Protein AF-A0A349H0Q2-F1 (afdb_monomer)

Secondary structure (DSSP, 8-state):
-----------------PPP--HHHHHHHHHHHHTT--BTTTB----HHHHHHTTT---GGGT---PPPPP---HHHHHHHHHHHHHHHHHHHHHHHHHHHHTTPPPPPP------

Solvent-accessible surface area (backbone atoms only — not comparable to full-atom values): 7671 Å² total; per-residue (Å²): 135,83,82,82,78,80,82,74,81,81,79,74,83,77,69,68,91,72,82,82,81,50,71,68,56,50,52,53,52,50,53,36,60,76,70,64,49,69,38,90,58,76,37,70,88,78,56,71,70,61,37,56,76,48,75,66,59,82,55,59,75,81,74,38,64,68,76,72,78,73,77,85,76,57,63,66,60,55,48,51,53,52,54,51,50,51,53,51,50,51,53,50,50,53,56,50,36,52,54,27,55,76,71,75,44,84,68,74,83,76,90,65,86,81,79,128

Foldseek 3Di:
DDDDDDDDPDDPPPDDPDDDQDPVNVVVVCVCVVVVDDDAQPHDDDDVVLCVVVVVPPDCVSPHPNDDDDPPDPPVVVVVVVVVVLVVQQVVQVVVQVVCVVVVHDGDDRPDDPDD

pLDDT: mean 80.13, std 14.91, range [39.19, 93.5]

Structure (mmCIF, N/CA/C/O backbone):
data_AF-A0A349H0Q2-F1
#
_entry.id   AF-A0A349H0Q2-F1
#
loop_
_atom_site.group_PDB
_atom_site.id
_atom_site.type_symbol
_atom_site.label_atom_id
_atom_site.label_alt_id
_atom_site.label_comp_id
_atom_site.label_asym_id
_atom_site.label_entity_id
_atom_site.label_seq_id
_atom_site.pdbx_PDB_ins_code
_atom_site.Cartn_x
_atom_site.Cartn_y
_atom_site.Cartn_z
_atom_site.occupancy
_atom_site.B_iso_or_equiv
_atom_site.auth_seq_id
_atom_site.auth_comp_id
_atom_site.auth_asym_id
_atom_site.auth_atom_id
_atom_site.pdbx_PDB_model_num
ATOM 1 N N . MET A 1 1 ? 15.032 -35.660 47.641 1.00 39.19 1 MET A N 1
ATOM 2 C CA . MET A 1 1 ? 15.128 -34.229 47.290 1.00 39.19 1 MET A CA 1
ATOM 3 C C . MET A 1 1 ? 15.471 -34.139 45.809 1.00 39.19 1 MET A C 1
ATOM 5 O O . MET A 1 1 ? 16.611 -34.440 45.480 1.00 39.19 1 MET A O 1
ATOM 9 N N . PRO A 1 2 ? 14.513 -33.873 44.903 1.00 47.72 2 PRO A N 1
ATOM 10 C CA . PRO A 1 2 ? 14.817 -33.754 43.484 1.00 47.72 2 PRO A CA 1
ATOM 11 C C . PRO A 1 2 ? 15.448 -32.389 43.195 1.00 47.72 2 PRO A C 1
ATOM 13 O O . PRO A 1 2 ? 15.064 -31.370 43.766 1.00 47.72 2 PRO A O 1
ATOM 16 N N . HIS A 1 3 ? 16.467 -32.418 42.345 1.00 49.16 3 HIS A N 1
ATOM 17 C CA . HIS A 1 3 ? 17.303 -31.289 41.969 1.00 49.16 3 HIS A CA 1
ATOM 18 C C . HIS A 1 3 ? 16.493 -30.216 41.225 1.00 49.16 3 HIS A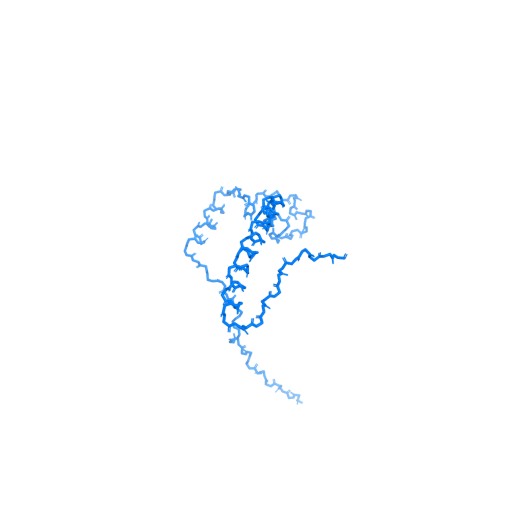 C 1
ATOM 20 O O . HIS A 1 3 ? 15.860 -30.507 40.213 1.00 49.16 3 HIS A O 1
ATOM 26 N N . LEU A 1 4 ? 16.528 -28.977 41.726 1.00 49.53 4 LEU A N 1
ATOM 27 C CA . LEU A 1 4 ? 16.014 -27.803 41.020 1.00 49.53 4 LEU A CA 1
ATOM 28 C C . LEU A 1 4 ? 16.917 -27.522 39.811 1.00 49.53 4 LEU A C 1
ATOM 30 O O . LEU A 1 4 ? 18.084 -27.156 39.963 1.00 49.53 4 LEU A O 1
ATOM 34 N N . GLN A 1 5 ? 16.367 -27.706 38.614 1.00 53.81 5 GLN A N 1
ATOM 35 C CA . GLN A 1 5 ? 16.956 -27.247 37.363 1.00 53.81 5 GLN A CA 1
ATOM 36 C C . GLN A 1 5 ? 16.982 -25.708 37.385 1.00 53.81 5 GLN A C 1
ATOM 38 O O . GLN A 1 5 ? 15.954 -25.076 37.601 1.00 53.81 5 GLN A O 1
ATOM 43 N N . GLN A 1 6 ? 18.159 -25.107 37.205 1.00 50.41 6 GLN A N 1
ATOM 44 C CA . GLN A 1 6 ? 18.315 -23.654 37.106 1.00 50.41 6 GLN A CA 1
ATOM 45 C C . GLN A 1 6 ? 17.669 -23.137 35.812 1.00 50.41 6 GLN A C 1
ATOM 47 O O . GLN A 1 6 ? 18.064 -23.543 34.715 1.00 50.41 6 GLN A O 1
ATOM 52 N N . ASP A 1 7 ? 16.713 -22.219 35.943 1.00 57.22 7 ASP A N 1
ATOM 53 C CA . ASP A 1 7 ? 16.103 -21.505 34.824 1.00 57.22 7 ASP A CA 1
ATOM 54 C C . ASP A 1 7 ? 17.147 -20.606 34.141 1.00 57.22 7 ASP A C 1
ATOM 56 O O . ASP A 1 7 ? 17.647 -19.636 34.715 1.00 57.22 7 ASP A O 1
ATOM 60 N N . LYS A 1 8 ? 17.504 -20.931 32.892 1.00 51.84 8 LYS A N 1
ATOM 61 C CA . LYS A 1 8 ? 18.301 -20.043 32.034 1.00 51.84 8 LYS A CA 1
ATOM 62 C C . LYS A 1 8 ? 17.513 -18.749 31.771 1.00 51.84 8 LYS A C 1
ATOM 64 O O . LYS A 1 8 ? 16.346 -18.839 31.388 1.00 51.84 8 LYS A O 1
ATOM 69 N N . PRO A 1 9 ? 18.126 -17.556 31.888 1.00 55.25 9 PRO A N 1
ATOM 70 C CA . PRO A 1 9 ? 17.447 -16.308 31.569 1.00 55.25 9 PRO A CA 1
ATOM 71 C C . PRO A 1 9 ? 17.095 -16.277 30.078 1.00 55.25 9 PRO A C 1
ATOM 73 O O . PRO A 1 9 ? 17.958 -16.418 29.212 1.00 55.25 9 PRO A O 1
ATOM 76 N N . TYR A 1 10 ? 15.803 -16.124 29.793 1.00 54.91 10 TYR A N 1
ATOM 77 C CA . TYR A 1 10 ? 15.267 -15.965 28.446 1.00 54.91 10 TYR A CA 1
ATOM 78 C C . TYR A 1 10 ? 15.823 -14.674 27.832 1.00 54.91 10 TYR A C 1
ATOM 80 O O . TYR A 1 10 ? 15.450 -13.568 28.232 1.00 54.91 10 TYR A O 1
ATOM 88 N N . ASP A 1 11 ? 16.740 -14.824 26.880 1.00 50.69 11 ASP A N 1
ATOM 89 C CA . ASP A 1 11 ? 17.321 -13.729 26.113 1.00 50.69 11 ASP A CA 1
ATOM 90 C C . ASP A 1 11 ? 16.239 -13.073 25.231 1.00 50.69 11 ASP A C 1
ATOM 92 O O . ASP A 1 11 ? 15.840 -13.594 24.187 1.00 50.69 11 ASP A O 1
ATOM 96 N N . ARG A 1 12 ? 15.723 -11.923 25.684 1.00 53.66 12 ARG A N 1
ATOM 97 C CA . ARG A 1 12 ? 14.697 -11.121 24.991 1.00 53.66 12 ARG A CA 1
ATOM 98 C C . ARG A 1 12 ? 15.261 -10.282 23.833 1.00 53.66 12 ARG A C 1
ATOM 100 O O . ARG A 1 12 ? 14.519 -9.483 23.269 1.00 53.66 12 ARG A O 1
ATOM 107 N N . THR A 1 13 ? 16.540 -10.414 23.469 1.00 44.19 13 THR A N 1
ATOM 108 C CA . THR A 1 13 ? 17.209 -9.467 22.550 1.00 44.19 13 THR A CA 1
ATOM 109 C C . THR A 1 13 ? 16.938 -9.680 21.060 1.00 44.19 13 THR A C 1
ATOM 111 O O . THR A 1 13 ? 17.417 -8.904 20.235 1.00 44.19 13 THR A O 1
ATOM 114 N N . LYS A 1 14 ? 16.097 -10.643 20.669 1.00 49.78 14 LYS A N 1
ATOM 115 C CA . LYS A 1 14 ? 15.516 -10.657 19.317 1.00 49.78 14 LYS A CA 1
ATOM 116 C C . LYS A 1 14 ? 14.195 -9.905 19.309 1.00 49.78 14 LYS A C 1
ATOM 118 O O . LYS A 1 14 ? 13.120 -10.490 19.197 1.00 49.78 14 LYS A O 1
ATOM 123 N N . THR A 1 15 ? 14.292 -8.587 19.422 1.00 55.25 15 THR A N 1
ATOM 124 C CA . THR A 1 15 ? 13.188 -7.674 19.143 1.00 55.25 15 THR A CA 1
ATOM 125 C C . THR A 1 15 ? 12.756 -7.916 17.698 1.00 55.25 15 THR A C 1
ATOM 127 O O . THR A 1 15 ? 13.470 -7.581 16.752 1.00 55.25 15 THR A O 1
ATOM 130 N N . ALA A 1 16 ? 11.603 -8.564 17.516 1.00 59.91 16 ALA A N 1
ATOM 131 C CA . ALA A 1 16 ? 10.906 -8.598 16.236 1.00 59.91 16 ALA A CA 1
ATOM 132 C C . ALA A 1 16 ? 10.847 -7.166 15.685 1.00 59.91 16 ALA A C 1
ATOM 134 O O . ALA A 1 16 ? 10.715 -6.241 16.482 1.00 59.91 16 ALA A O 1
ATOM 135 N N . ARG A 1 17 ? 10.979 -6.965 14.366 1.00 65.25 17 ARG A N 1
ATOM 136 C CA . ARG A 1 17 ? 10.893 -5.635 13.733 1.00 65.25 17 ARG A CA 1
ATOM 137 C C . ARG A 1 17 ? 9.636 -4.9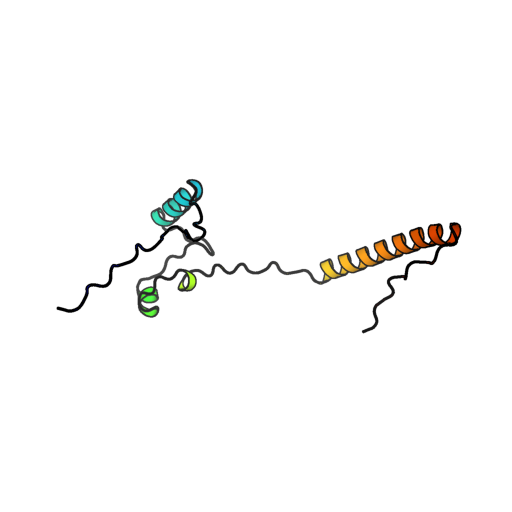07 14.234 1.00 65.25 17 ARG A C 1
ATOM 139 O O . ARG A 1 17 ? 8.537 -5.181 13.763 1.00 65.25 17 ARG A O 1
ATOM 146 N N . GLN A 1 18 ? 9.797 -4.034 15.227 1.00 76.88 18 GLN A N 1
ATOM 147 C CA . GLN A 1 18 ? 8.713 -3.235 15.775 1.00 76.88 18 GLN A CA 1
ATOM 148 C C . GLN A 1 18 ? 8.553 -2.036 14.855 1.00 76.88 18 GLN A C 1
ATOM 150 O O . GLN A 1 18 ? 9.490 -1.263 14.662 1.00 76.88 18 GLN A O 1
ATOM 155 N N . ASN A 1 19 ? 7.373 -1.899 14.260 1.00 80.00 19 ASN A N 1
ATOM 156 C CA . ASN A 1 19 ? 7.044 -0.699 13.510 1.00 80.00 19 ASN A CA 1
ATOM 157 C C . ASN A 1 19 ? 6.923 0.461 14.501 1.00 80.00 19 ASN A C 1
ATOM 159 O O . ASN A 1 19 ? 6.161 0.377 15.466 1.00 80.00 19 ASN A O 1
ATOM 163 N N . GLN A 1 20 ? 7.685 1.528 14.276 1.00 84.50 20 GLN A N 1
ATOM 164 C CA . GLN A 1 20 ? 7.612 2.720 15.108 1.00 84.50 20 GLN A CA 1
ATOM 165 C C . GLN A 1 20 ? 6.332 3.494 14.779 1.00 84.50 20 GLN A C 1
ATOM 167 O O . GLN A 1 20 ? 6.056 3.807 13.620 1.00 84.50 20 GLN A O 1
ATOM 172 N N . LEU A 1 21 ? 5.540 3.796 15.806 1.00 86.25 21 LEU A N 1
ATOM 173 C CA . LEU A 1 21 ? 4.361 4.641 15.669 1.00 86.25 21 LEU A CA 1
ATOM 174 C C . LEU A 1 21 ? 4.809 6.106 15.717 1.00 86.25 21 LEU A C 1
ATOM 176 O O . LEU A 1 21 ? 5.333 6.558 16.733 1.00 86.25 21 LEU A O 1
ATOM 180 N N . THR A 1 22 ? 4.645 6.829 14.612 1.00 90.75 22 THR A N 1
ATOM 181 C CA . THR A 1 22 ? 4.890 8.274 14.563 1.00 90.75 22 THR A CA 1
ATOM 182 C C . THR A 1 22 ? 3.747 9.028 15.246 1.00 90.75 22 THR A C 1
ATOM 184 O O . THR A 1 22 ? 2.638 8.505 15.392 1.00 90.75 22 THR A O 1
ATOM 187 N N . GLU A 1 23 ? 3.993 10.276 15.646 1.00 93.19 23 GLU A N 1
ATOM 188 C CA . GLU A 1 23 ? 2.963 11.144 16.239 1.00 93.19 23 GLU A CA 1
ATOM 189 C C . GLU A 1 23 ? 1.759 11.327 15.302 1.00 93.19 23 GLU A C 1
ATOM 191 O O . GLU A 1 23 ? 0.613 11.286 15.746 1.00 93.19 23 GLU A O 1
ATOM 196 N N . GLU A 1 24 ? 2.003 11.419 13.991 1.00 91.62 24 GLU A N 1
ATOM 197 C CA . GLU A 1 24 ? 0.957 11.494 12.965 1.00 91.62 24 GLU A CA 1
ATOM 198 C C . GLU A 1 24 ? 0.049 10.255 12.960 1.00 91.62 24 GLU A C 1
ATOM 200 O O . GLU A 1 24 ? -1.177 10.372 12.874 1.00 91.62 24 GLU A O 1
ATOM 205 N N . HIS A 1 25 ? 0.626 9.055 13.094 1.00 91.12 25 HIS A N 1
ATOM 206 C CA . HIS A 1 25 ? -0.151 7.818 13.184 1.00 91.12 25 HIS A CA 1
ATOM 207 C C . HIS A 1 25 ? -1.020 7.800 14.443 1.00 91.12 25 HIS A C 1
ATOM 209 O O . HIS A 1 25 ? -2.188 7.414 14.374 1.00 91.12 25 HIS A O 1
ATOM 215 N N . ILE A 1 26 ? -0.474 8.245 15.577 1.00 91.62 26 ILE A N 1
ATOM 216 C CA . ILE A 1 26 ? -1.206 8.329 16.847 1.00 91.62 26 ILE A CA 1
ATOM 217 C C . ILE A 1 26 ? -2.374 9.305 16.714 1.00 91.62 26 ILE A C 1
ATOM 219 O O . ILE A 1 26 ? -3.508 8.941 17.023 1.00 91.62 26 ILE A O 1
ATOM 223 N N . ALA A 1 27 ? -2.121 10.510 16.200 1.00 93.19 27 ALA A N 1
ATOM 224 C CA . ALA A 1 27 ? -3.150 11.521 15.993 1.00 93.19 27 ALA A CA 1
ATOM 225 C C . ALA A 1 27 ? -4.287 10.992 15.107 1.00 93.19 27 ALA A C 1
ATOM 227 O O . ALA A 1 27 ? -5.458 11.125 15.461 1.00 93.19 27 ALA A O 1
ATOM 228 N N . LYS A 1 28 ? -3.953 10.308 14.004 1.00 91.75 28 LYS A N 1
ATOM 229 C CA . LYS A 1 28 ? -4.937 9.698 13.099 1.00 91.75 28 LYS A CA 1
ATOM 230 C C . LYS A 1 28 ? -5.792 8.629 13.785 1.00 91.75 28 LYS A C 1
ATOM 232 O O . LYS A 1 28 ? -7.007 8.600 13.581 1.00 91.75 28 LYS A O 1
ATOM 237 N N . ILE A 1 29 ? -5.177 7.761 14.593 1.00 90.81 29 ILE A N 1
ATOM 238 C CA . ILE A 1 29 ? -5.886 6.719 15.352 1.00 90.81 29 ILE A CA 1
ATOM 239 C C . ILE A 1 29 ? -6.852 7.360 16.353 1.00 90.81 29 ILE A C 1
ATOM 241 O O . ILE A 1 29 ? -8.027 6.990 16.395 1.00 90.81 29 ILE A O 1
ATOM 245 N N . VAL A 1 30 ? -6.371 8.333 17.132 1.00 92.81 30 VAL A N 1
ATOM 246 C CA . VAL A 1 30 ? -7.159 9.011 18.171 1.00 92.81 30 VAL A CA 1
ATOM 247 C C . VAL A 1 30 ? -8.342 9.753 17.560 1.00 92.81 30 VAL A C 1
ATOM 249 O O . VAL A 1 30 ? -9.469 9.556 18.004 1.00 92.81 30 VAL A O 1
ATOM 252 N N . ASP A 1 31 ? -8.113 10.540 16.509 1.00 93.50 31 ASP A N 1
ATOM 253 C CA . ASP A 1 31 ? -9.163 11.271 15.796 1.00 93.50 31 ASP A CA 1
ATOM 254 C C . ASP A 1 31 ? -10.221 10.315 15.218 1.00 93.50 31 ASP A C 1
A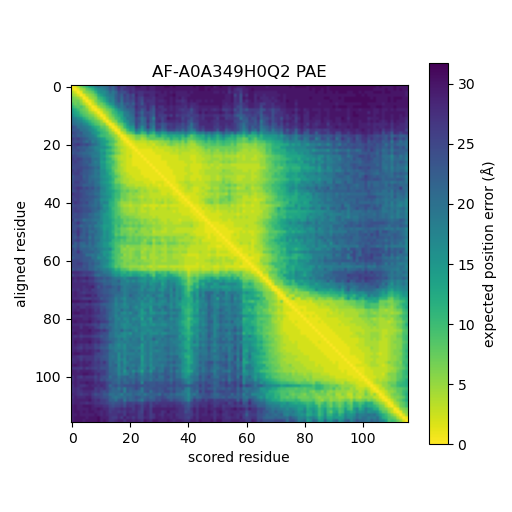TOM 256 O O . ASP A 1 31 ? -11.427 10.497 15.414 1.00 93.50 31 ASP A O 1
ATOM 260 N N . THR A 1 32 ? -9.788 9.227 14.577 1.00 91.50 32 THR A N 1
ATOM 261 C CA . THR A 1 32 ? -10.720 8.257 13.986 1.00 91.50 32 THR A CA 1
ATOM 262 C C . THR A 1 32 ? -11.578 7.569 15.047 1.00 91.50 32 THR A C 1
ATOM 264 O O . THR A 1 32 ? -12.784 7.397 14.845 1.00 91.50 32 THR A O 1
ATOM 267 N N . TYR A 1 33 ? -10.988 7.227 16.195 1.00 89.88 33 TYR A N 1
ATOM 268 C CA . TYR A 1 33 ? -11.705 6.629 17.317 1.00 89.88 33 TYR A CA 1
ATOM 269 C C . TYR A 1 33 ? -12.665 7.619 17.992 1.00 89.88 33 TYR A C 1
ATOM 271 O O . TYR A 1 33 ? -13.848 7.311 18.157 1.00 89.88 33 TYR A O 1
ATOM 279 N N . GLN A 1 34 ? -12.188 8.819 18.336 1.00 92.06 34 GLN A N 1
ATOM 280 C CA . GLN A 1 34 ? -12.951 9.840 19.060 1.00 92.06 34 GLN A CA 1
ATOM 281 C C . GLN A 1 34 ? -14.222 10.242 18.308 1.00 92.06 34 GLN A C 1
ATOM 283 O O . GLN A 1 34 ? -15.300 10.316 18.896 1.00 92.06 34 GLN A O 1
ATOM 288 N N . PHE A 1 35 ? -14.109 10.460 16.999 1.00 92.31 35 PHE A N 1
ATOM 289 C CA . PHE A 1 35 ? -15.229 10.885 16.161 1.00 92.31 35 PHE A CA 1
ATOM 290 C C . PHE A 1 35 ? -15.978 9.716 15.509 1.00 92.31 35 PHE A C 1
ATOM 292 O O . PHE A 1 35 ? -16.929 9.940 14.761 1.00 92.31 35 PHE A O 1
ATOM 299 N N . ARG A 1 36 ? -15.569 8.466 15.779 1.00 88.38 36 ARG A N 1
ATOM 300 C CA . ARG A 1 36 ? -16.115 7.241 15.165 1.00 88.38 36 ARG A CA 1
ATOM 301 C C . ARG A 1 36 ? -16.220 7.352 13.639 1.00 88.38 36 ARG A C 1
ATOM 303 O O . ARG A 1 36 ? -17.230 6.955 13.046 1.00 88.38 36 ARG A O 1
ATOM 310 N N . LYS A 1 37 ? -15.189 7.924 13.009 1.00 88.12 37 LYS A N 1
ATOM 311 C CA . LYS A 1 37 ? -15.150 8.139 11.558 1.00 88.12 37 LYS A CA 1
ATOM 312 C C . LYS A 1 37 ? -15.125 6.786 10.856 1.00 88.12 37 LYS A C 1
ATOM 314 O O . LYS A 1 37 ? -14.344 5.906 11.220 1.00 88.12 37 LYS A O 1
ATOM 319 N N . GLN A 1 38 ? -15.986 6.622 9.857 1.00 87.88 38 GLN A N 1
ATOM 320 C CA . GLN A 1 38 ? -15.914 5.488 8.942 1.00 87.88 38 GLN A CA 1
ATOM 321 C C . GLN A 1 38 ? -14.993 5.879 7.794 1.00 87.88 38 GLN A C 1
ATOM 323 O O . GLN A 1 38 ? -15.192 6.915 7.165 1.00 87.88 38 GLN A O 1
ATOM 328 N N . VAL A 1 39 ? -13.963 5.076 7.566 1.00 86.31 39 VAL A N 1
ATOM 329 C CA . VAL A 1 39 ? -12.953 5.308 6.536 1.00 86.31 39 VAL A CA 1
ATOM 330 C C . VAL A 1 39 ? -12.759 3.990 5.811 1.00 86.31 39 VAL A C 1
ATOM 332 O O . VAL A 1 39 ? -12.435 2.979 6.438 1.00 86.31 39 VAL A O 1
ATOM 335 N N . GLU A 1 40 ? -12.961 3.999 4.497 1.00 83.38 40 GLU A N 1
ATOM 336 C CA . GLU A 1 40 ? -12.782 2.817 3.660 1.00 83.38 40 GLU A CA 1
ATOM 337 C C . GLU A 1 40 ? -11.412 2.164 3.923 1.00 83.38 40 GLU A C 1
ATOM 339 O O . GLU A 1 40 ? -10.392 2.848 4.022 1.00 83.38 40 GLU A O 1
ATOM 344 N N . ARG A 1 41 ? -11.404 0.834 4.098 1.00 83.94 41 ARG A N 1
ATOM 345 C CA . ARG A 1 41 ? -10.211 0.005 4.383 1.00 83.94 41 ARG A CA 1
ATOM 346 C C . ARG A 1 41 ? -9.443 0.345 5.673 1.00 83.94 41 ARG A C 1
ATOM 348 O O . ARG A 1 41 ? -8.397 -0.249 5.920 1.00 83.94 41 ARG A O 1
ATOM 355 N N . TYR A 1 42 ? -9.950 1.247 6.519 1.00 86.88 42 TYR A N 1
ATOM 356 C CA . TYR A 1 42 ? -9.280 1.657 7.760 1.00 86.88 42 TYR A CA 1
ATOM 357 C C . TYR A 1 42 ? -10.171 1.569 9.007 1.00 86.88 42 TYR A C 1
ATOM 359 O O . TYR A 1 42 ? -9.725 1.079 10.039 1.00 86.88 42 TYR A O 1
ATOM 367 N N . SER A 1 43 ? -11.427 2.016 8.934 1.00 88.75 43 SER A N 1
ATOM 368 C CA . SER A 1 43 ? -12.345 2.054 10.077 1.00 88.75 43 SER A CA 1
ATOM 369 C C . SER A 1 43 ? -13.785 1.811 9.641 1.00 88.75 43 SER A C 1
ATOM 371 O O . SER A 1 43 ? -14.284 2.452 8.716 1.00 88.75 43 SER A O 1
ATOM 373 N N . ARG A 1 44 ? -14.483 0.926 10.352 1.00 88.88 44 ARG A N 1
ATOM 374 C CA . ARG A 1 44 ? -15.904 0.636 10.144 1.00 88.88 44 ARG A CA 1
ATOM 375 C C . ARG A 1 44 ? -16.618 0.608 11.487 1.00 88.88 44 ARG A C 1
ATOM 377 O O . ARG A 1 44 ? -16.106 0.068 12.464 1.00 88.88 44 ARG A O 1
ATOM 384 N N . ARG A 1 45 ? -17.824 1.174 11.527 1.00 89.12 45 ARG A N 1
ATOM 385 C CA . ARG A 1 45 ? -18.721 1.021 12.676 1.00 89.12 45 ARG A CA 1
ATOM 386 C C . ARG A 1 45 ? -19.515 -0.265 12.499 1.00 89.12 45 ARG A C 1
ATOM 388 O O . ARG A 1 45 ? -20.148 -0.448 11.465 1.00 89.12 45 ARG A O 1
ATOM 395 N N . VAL A 1 46 ? -19.471 -1.119 13.511 1.00 88.75 46 VAL A N 1
ATOM 396 C CA . VAL A 1 46 ? -20.149 -2.418 13.533 1.00 88.75 46 VAL A CA 1
ATOM 397 C C . VAL A 1 46 ? -21.119 -2.463 14.707 1.00 88.75 46 VAL A C 1
ATOM 399 O O . VAL A 1 46 ? -20.874 -1.846 15.748 1.00 88.75 46 VAL A O 1
ATOM 402 N N . GLU A 1 47 ? -22.247 -3.141 14.524 1.00 91.62 47 GLU A N 1
ATOM 403 C CA . GLU A 1 47 ? -23.229 -3.338 15.590 1.00 91.62 47 GLU A CA 1
ATOM 404 C C . GLU A 1 47 ? -22.846 -4.522 16.480 1.00 91.62 47 GLU A C 1
ATOM 406 O O . GLU A 1 47 ? -22.164 -5.451 16.049 1.00 91.62 47 GLU A O 1
ATOM 411 N N . ILE A 1 48 ? -23.348 -4.536 17.717 1.00 91.06 48 ILE A N 1
ATOM 412 C CA . ILE A 1 48 ? -23.073 -5.626 18.663 1.00 91.06 48 ILE A CA 1
ATOM 413 C C . ILE A 1 48 ? -23.547 -6.994 18.144 1.00 91.06 48 ILE A C 1
ATOM 415 O O . ILE A 1 48 ? -22.870 -7.992 18.356 1.00 91.06 48 ILE A O 1
ATOM 419 N N . LYS A 1 49 ? -24.637 -7.028 17.367 1.00 93.12 49 LYS A N 1
ATOM 420 C CA . LYS A 1 49 ? -25.160 -8.250 16.734 1.00 93.12 49 LYS A CA 1
ATOM 421 C C . LYS A 1 49 ? -24.173 -8.874 15.738 1.00 93.12 49 LYS A C 1
ATOM 423 O O . LYS A 1 49 ? -24.056 -10.093 15.645 1.00 93.12 49 LYS A O 1
ATOM 428 N N . GLU A 1 50 ? -23.446 -8.041 14.991 1.00 89.25 50 GLU A N 1
ATOM 429 C CA . GLU A 1 50 ? -22.409 -8.502 14.056 1.00 89.25 50 GLU A CA 1
ATOM 430 C C . GLU A 1 50 ? -21.200 -9.052 14.824 1.00 89.25 50 GLU A C 1
ATOM 432 O O . GLU A 1 50 ? -20.596 -10.041 14.412 1.00 89.25 50 GLU A O 1
ATOM 437 N N . ILE A 1 51 ? -20.870 -8.453 15.971 1.00 89.75 51 ILE A N 1
ATOM 438 C CA . ILE A 1 51 ? -19.811 -8.935 16.866 1.00 89.75 51 ILE A CA 1
ATOM 439 C C . ILE A 1 51 ? -20.189 -10.294 17.474 1.00 89.75 51 ILE A C 1
ATOM 441 O O . ILE A 1 51 ? -19.361 -11.200 17.477 1.00 89.75 51 ILE A O 1
ATOM 445 N N . GLU A 1 52 ? -21.436 -10.459 17.918 1.00 92.50 52 GLU A N 1
ATOM 446 C CA . GLU A 1 52 ? -21.981 -11.729 18.421 1.00 92.50 52 GLU A CA 1
ATOM 447 C C . GLU A 1 52 ? -21.921 -12.837 17.368 1.00 92.50 52 GLU A C 1
ATOM 449 O O . GLU A 1 52 ? -21.476 -13.940 17.662 1.00 92.50 52 GLU A O 1
ATOM 454 N N . THR A 1 53 ? -22.280 -12.525 16.119 1.00 91.75 53 THR A N 1
ATOM 455 C CA . THR A 1 53 ? -22.203 -13.481 14.997 1.00 91.75 53 THR A CA 1
ATOM 456 C C . THR A 1 53 ? -20.762 -13.922 14.703 1.00 91.75 53 THR A C 1
ATOM 458 O O . THR A 1 53 ? -20.537 -15.001 14.165 1.00 91.75 53 THR A O 1
ATOM 461 N N . ASN A 1 54 ? -19.777 -13.092 15.057 1.00 89.69 54 ASN A N 1
ATOM 462 C CA . ASN A 1 54 ? -18.352 -13.393 14.936 1.00 89.69 54 ASN A CA 1
ATOM 463 C C . ASN A 1 54 ? -17.745 -13.940 16.245 1.00 89.69 54 ASN A C 1
ATOM 465 O O . ASN A 1 54 ? -16.530 -13.861 16.414 1.00 89.69 54 ASN A O 1
ATOM 469 N N . ASP A 1 55 ? -18.550 -14.448 17.186 1.00 92.06 55 ASP A N 1
ATOM 470 C CA . ASP A 1 55 ? -18.102 -14.993 18.480 1.00 92.06 55 ASP A CA 1
ATOM 471 C C . ASP A 1 55 ? -17.270 -14.000 19.312 1.00 92.06 55 ASP A C 1
ATOM 473 O O . ASP A 1 55 ? -16.287 -14.362 19.962 1.00 92.06 55 ASP A O 1
ATOM 477 N N . TYR A 1 56 ? -17.618 -12.711 19.252 1.00 90.62 56 TYR A N 1
ATOM 478 C CA . TYR A 1 56 ? -16.853 -11.618 19.865 1.00 90.62 56 TYR A CA 1
ATOM 479 C C . TYR A 1 56 ? -15.388 -11.529 19.397 1.00 90.62 56 TYR A C 1
ATOM 481 O O . TYR A 1 56 ? -14.535 -10.941 20.065 1.00 90.62 56 TYR A O 1
ATOM 489 N N . ASN A 1 57 ? -15.077 -12.068 18.216 1.00 90.75 57 ASN A N 1
ATOM 490 C CA . ASN A 1 57 ? -13.749 -12.001 17.624 1.00 90.75 57 ASN A CA 1
ATOM 491 C C . ASN A 1 57 ? -13.493 -10.629 16.987 1.00 90.75 57 ASN A C 1
ATOM 493 O O . ASN A 1 57 ? -13.846 -10.395 15.837 1.00 90.75 57 ASN A O 1
ATOM 497 N N . LEU A 1 58 ? -12.802 -9.747 17.711 1.00 88.69 58 LEU A N 1
ATOM 498 C CA . LEU A 1 58 ? -12.516 -8.365 17.298 1.00 88.69 58 LEU A CA 1
ATOM 499 C C . LEU A 1 58 ? -11.351 -8.215 16.298 1.00 88.69 58 LEU A C 1
ATOM 501 O O . LEU A 1 58 ? -10.785 -7.129 16.160 1.00 88.69 58 LEU A O 1
ATOM 505 N N . ASN A 1 59 ? -10.951 -9.286 15.607 1.00 89.88 59 ASN A N 1
ATOM 506 C CA . ASN A 1 59 ? -9.900 -9.199 14.596 1.00 89.88 59 ASN A CA 1
ATOM 507 C C . ASN A 1 59 ? -10.331 -8.285 13.434 1.00 89.88 59 ASN A C 1
ATOM 509 O O . ASN A 1 59 ? -11.366 -8.507 12.807 1.00 89.88 59 ASN A O 1
ATOM 513 N N . ILE A 1 60 ? -9.501 -7.287 13.115 1.00 86.44 60 ILE A N 1
ATOM 514 C CA . ILE A 1 60 ? -9.777 -6.267 12.093 1.00 86.44 60 ILE A CA 1
ATOM 515 C C . ILE A 1 60 ? -10.099 -6.848 10.714 1.00 86.44 60 ILE A C 1
ATOM 517 O O . ILE A 1 60 ? -10.944 -6.288 10.019 1.00 86.44 60 ILE A O 1
ATOM 521 N N . SER A 1 61 ? -9.507 -7.988 10.339 1.00 85.50 61 SER A N 1
ATOM 522 C CA . SER A 1 61 ? -9.726 -8.609 9.024 1.00 85.50 61 SER A CA 1
ATOM 523 C C . SER A 1 61 ? -11.164 -9.083 8.807 1.00 85.50 61 SER A C 1
ATOM 525 O O . SER A 1 61 ? -11.587 -9.248 7.666 1.00 85.50 61 SER A O 1
ATOM 527 N N . ARG A 1 62 ? -11.928 -9.277 9.890 1.00 84.31 62 ARG A N 1
ATOM 528 C CA . ARG A 1 62 ? -13.342 -9.673 9.837 1.00 84.31 62 ARG A CA 1
ATOM 529 C C . ARG A 1 62 ? -14.276 -8.506 9.543 1.00 84.31 62 ARG A C 1
ATOM 531 O O . ARG A 1 62 ? -15.387 -8.724 9.075 1.00 84.31 62 ARG A O 1
ATOM 538 N N . TYR A 1 63 ? -13.833 -7.279 9.802 1.00 87.50 63 TYR A N 1
ATOM 539 C CA . TYR A 1 63 ? -14.685 -6.090 9.725 1.00 87.50 63 TYR A CA 1
ATOM 540 C C . TYR A 1 63 ? -14.226 -5.095 8.665 1.00 87.50 63 TYR A C 1
ATOM 542 O O . TYR A 1 63 ? -15.047 -4.350 8.128 1.00 87.50 63 TYR A O 1
ATOM 550 N N . VAL A 1 64 ? -12.932 -5.086 8.354 1.00 85.19 64 VAL A N 1
ATOM 551 C CA . VAL A 1 64 ? -12.308 -4.180 7.397 1.00 85.19 64 VAL A CA 1
ATOM 552 C C . VAL A 1 64 ? -11.432 -5.000 6.459 1.00 85.19 64 VAL A C 1
ATOM 554 O O . VAL A 1 64 ? -10.408 -5.551 6.861 1.00 85.19 64 VAL A O 1
ATOM 557 N N . SER A 1 65 ? -11.821 -5.056 5.186 1.00 80.56 65 SER A N 1
ATOM 558 C CA . SER A 1 65 ? -10.926 -5.551 4.144 1.00 80.56 65 SER A CA 1
ATOM 559 C C . SER A 1 65 ? -9.862 -4.490 3.890 1.00 80.56 65 SER A C 1
ATOM 561 O O . SER A 1 65 ? -10.192 -3.371 3.509 1.00 80.56 65 SER A O 1
ATOM 563 N N . THR A 1 66 ? -8.595 -4.819 4.126 1.00 73.75 66 THR A N 1
ATOM 564 C CA . THR A 1 66 ? -7.448 -3.967 3.775 1.00 73.75 66 THR A CA 1
ATOM 565 C C . THR A 1 66 ? -6.929 -4.257 2.368 1.00 73.75 66 THR A C 1
ATOM 567 O O . THR A 1 66 ? -5.949 -3.646 1.941 1.00 73.75 66 THR A O 1
ATOM 570 N N . ALA A 1 67 ? -7.567 -5.188 1.648 1.00 67.88 67 ALA A N 1
ATOM 571 C CA . ALA A 1 67 ? -7.181 -5.541 0.295 1.00 67.88 67 ALA A CA 1
ATOM 572 C C . ALA A 1 67 ? -7.334 -4.317 -0.609 1.00 67.88 67 ALA A C 1
ATOM 574 O O . ALA A 1 67 ? -8.413 -3.730 -0.740 1.00 67.88 67 ALA A O 1
ATOM 575 N N . VAL A 1 68 ? -6.222 -3.917 -1.213 1.00 67.75 68 VAL A N 1
ATOM 576 C CA . VAL A 1 68 ? -6.226 -2.896 -2.245 1.00 67.75 68 VAL A CA 1
ATOM 577 C C . VAL A 1 68 ? -6.669 -3.583 -3.526 1.00 67.75 68 VAL A C 1
ATOM 579 O O . VAL A 1 68 ? -6.020 -4.532 -3.949 1.00 67.75 68 VAL A O 1
ATOM 582 N N . SER A 1 69 ? -7.783 -3.136 -4.117 1.00 65.56 69 SER A N 1
ATOM 583 C CA . SER A 1 69 ? -8.088 -3.504 -5.503 1.00 65.56 69 SER A CA 1
ATOM 584 C C . SER A 1 69 ? -6.878 -3.120 -6.341 1.00 65.56 69 SER A C 1
ATOM 586 O O . SER A 1 69 ? -6.506 -1.943 -6.350 1.00 65.56 69 SER A O 1
ATOM 588 N N . GLU A 1 70 ? -6.239 -4.105 -6.966 1.00 67.69 70 GLU A N 1
ATOM 589 C CA . GLU A 1 70 ? -5.137 -3.848 -7.885 1.00 67.69 70 GLU A CA 1
ATOM 590 C C . GLU A 1 70 ? -5.633 -2.872 -8.961 1.00 67.69 70 GLU A C 1
ATOM 592 O O . GLU A 1 70 ? -6.802 -2.955 -9.362 1.00 67.69 70 GLU A O 1
ATOM 597 N N . PRO A 1 71 ? -4.810 -1.890 -9.369 1.00 73.19 71 PRO A N 1
ATOM 598 C CA . PRO A 1 71 ? -5.189 -1.015 -10.466 1.00 73.19 71 PRO A CA 1
ATOM 599 C C . PRO A 1 71 ? -5.495 -1.878 -11.690 1.00 73.19 71 PRO A C 1
ATOM 601 O O . PRO A 1 71 ? -4.753 -2.816 -11.985 1.00 73.19 71 PRO A O 1
ATOM 604 N N . GLU A 1 72 ? -6.589 -1.571 -12.387 1.00 73.12 72 GLU A N 1
ATOM 605 C CA . GLU A 1 72 ? -6.894 -2.233 -13.652 1.00 73.12 72 GLU A CA 1
ATOM 606 C C . GLU A 1 72 ? -5.729 -1.984 -14.616 1.00 73.12 72 GLU A C 1
ATOM 608 O O . GLU A 1 72 ? -5.421 -0.844 -14.967 1.00 73.12 72 GLU A O 1
ATOM 613 N N . ILE A 1 73 ? -5.029 -3.057 -14.981 1.00 74.06 73 ILE A N 1
ATOM 614 C CA . ILE A 1 73 ? -3.927 -2.990 -15.935 1.00 74.06 73 ILE A CA 1
ATOM 615 C C . ILE A 1 73 ? -4.545 -2.874 -17.325 1.00 74.06 73 ILE A C 1
ATOM 617 O O . ILE A 1 73 ? -5.236 -3.790 -17.780 1.00 74.06 73 ILE A O 1
ATOM 621 N N . ASP A 1 74 ? -4.273 -1.769 -18.017 1.00 84.62 74 ASP A N 1
ATOM 622 C CA . ASP A 1 74 ? -4.625 -1.632 -19.427 1.00 84.62 74 ASP A CA 1
ATOM 623 C C . ASP A 1 74 ? -3.673 -2.484 -20.277 1.00 84.62 74 ASP A C 1
ATOM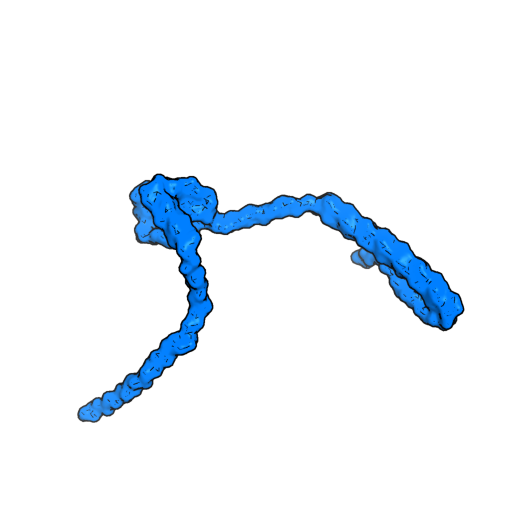 625 O O . ASP A 1 74 ? -2.570 -2.074 -20.647 1.00 84.62 74 ASP A O 1
ATOM 629 N N . LEU A 1 75 ? -4.123 -3.700 -20.591 1.00 87.12 75 LEU A N 1
ATOM 630 C CA . LEU A 1 75 ? -3.378 -4.639 -21.425 1.00 87.12 75 LEU A CA 1
ATOM 631 C C . LEU A 1 75 ? -3.093 -4.083 -22.826 1.00 87.12 75 LEU A C 1
ATOM 633 O O . LEU A 1 75 ? -2.079 -4.451 -23.418 1.00 87.12 75 LEU A O 1
ATOM 637 N N . ALA A 1 76 ? -3.950 -3.208 -23.364 1.00 85.62 76 ALA A N 1
ATOM 638 C CA . ALA A 1 76 ? -3.733 -2.602 -24.672 1.00 85.62 76 ALA A CA 1
ATOM 639 C C . ALA A 1 76 ? -2.621 -1.548 -24.611 1.00 85.62 76 ALA A C 1
ATOM 641 O O . ALA A 1 76 ? -1.748 -1.542 -25.481 1.00 85.62 76 ALA A O 1
ATOM 642 N N . ALA A 1 77 ? -2.601 -0.719 -23.564 1.00 86.56 77 ALA A N 1
ATOM 643 C CA . ALA A 1 77 ? -1.522 0.240 -23.334 1.00 86.56 77 ALA A CA 1
ATOM 644 C C . ALA A 1 77 ? -0.179 -0.469 -23.113 1.00 86.56 77 ALA A C 1
ATOM 646 O O . ALA A 1 77 ? 0.793 -0.170 -23.804 1.00 86.56 77 ALA A O 1
ATOM 647 N N . THR A 1 78 ? -0.138 -1.480 -22.238 1.00 86.00 78 THR A N 1
ATOM 648 C CA . THR A 1 78 ? 1.077 -2.278 -22.008 1.00 86.00 78 THR A CA 1
ATOM 649 C C . THR A 1 78 ? 1.546 -2.978 -23.286 1.00 86.00 78 THR A C 1
ATOM 651 O O . THR A 1 78 ? 2.742 -3.025 -23.562 1.00 86.00 78 THR A O 1
ATOM 654 N N . HIS A 1 79 ? 0.627 -3.499 -24.105 1.00 88.44 79 HIS A N 1
ATOM 655 C CA . HIS A 1 79 ? 0.989 -4.081 -25.397 1.00 88.44 79 HIS A CA 1
ATOM 656 C C . HIS A 1 79 ? 1.579 -3.037 -26.356 1.00 88.44 79 HIS A C 1
ATOM 658 O O . HIS A 1 79 ? 2.573 -3.319 -27.021 1.00 88.44 79 HIS A O 1
ATOM 664 N N . GLY A 1 80 ? 1.016 -1.826 -26.397 1.00 89.44 80 GLY A N 1
ATOM 665 C CA . GLY A 1 80 ? 1.556 -0.715 -27.181 1.00 89.44 80 GLY A CA 1
ATOM 666 C C . GLY A 1 80 ? 2.985 -0.349 -26.776 1.00 89.44 80 GLY A C 1
ATOM 667 O O . GLY A 1 80 ? 3.855 -0.252 -27.640 1.00 89.44 80 GLY A O 1
ATOM 668 N N . GLU A 1 81 ? 3.248 -0.237 -25.471 1.00 90.88 81 GLU A N 1
ATOM 669 C CA . GLU A 1 81 ? 4.592 0.012 -24.931 1.00 90.88 81 GLU A CA 1
ATOM 670 C C . GLU A 1 81 ? 5.580 -1.092 -25.333 1.00 90.88 81 GLU A C 1
ATOM 672 O O . GLU A 1 81 ? 6.702 -0.807 -25.752 1.00 90.88 81 GLU A O 1
ATOM 677 N N . LEU A 1 82 ? 5.163 -2.361 -25.266 1.00 89.56 82 LEU A N 1
ATOM 678 C CA . LEU A 1 82 ? 5.993 -3.490 -25.693 1.00 89.56 82 LEU A CA 1
ATOM 679 C C . LEU A 1 82 ? 6.363 -3.405 -27.179 1.00 89.56 82 LEU A C 1
ATOM 681 O O . LEU A 1 82 ? 7.530 -3.588 -27.528 1.00 89.56 82 LEU A O 1
ATOM 685 N N . VAL A 1 83 ? 5.398 -3.090 -28.045 1.00 90.19 83 VAL A N 1
ATOM 686 C CA . VAL A 1 83 ? 5.627 -2.934 -29.491 1.00 90.19 83 VAL A CA 1
A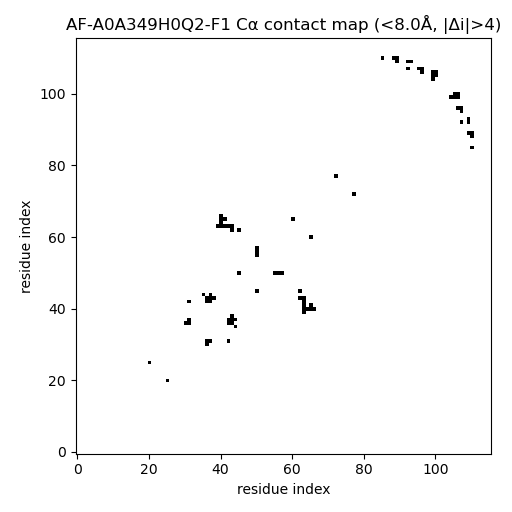TOM 687 C C . VAL A 1 83 ? 6.575 -1.765 -29.779 1.00 90.19 83 VAL A C 1
ATOM 689 O O . VAL A 1 83 ? 7.459 -1.875 -30.632 1.00 90.19 83 VAL A O 1
ATOM 692 N N . GLU A 1 84 ? 6.433 -0.651 -29.061 1.00 92.31 84 GLU A N 1
ATOM 693 C CA . GLU A 1 84 ? 7.328 0.500 -29.201 1.00 92.31 84 GLU A CA 1
ATOM 694 C C . GLU A 1 84 ? 8.764 0.147 -28.791 1.00 92.31 84 GLU A C 1
ATOM 696 O O . GLU A 1 84 ? 9.717 0.428 -29.526 1.00 92.31 84 GLU A O 1
ATOM 701 N N . ILE A 1 85 ? 8.927 -0.538 -27.657 1.00 91.56 85 ILE A N 1
ATOM 702 C CA . ILE A 1 85 ? 10.230 -1.008 -27.178 1.00 91.56 85 ILE A CA 1
ATOM 703 C C . ILE A 1 85 ? 10.871 -1.955 -28.201 1.00 91.56 85 ILE A C 1
ATOM 705 O O . ILE A 1 85 ? 12.057 -1.807 -28.506 1.00 91.56 85 ILE A O 1
ATOM 709 N N . GLU A 1 86 ? 10.116 -2.885 -28.790 1.00 89.38 86 GLU A N 1
ATOM 710 C CA . GLU A 1 86 ? 10.625 -3.765 -29.850 1.00 89.38 86 GLU A CA 1
ATOM 711 C C . GLU A 1 86 ? 11.109 -2.982 -31.078 1.00 89.38 86 GLU A C 1
ATOM 713 O O . GLU A 1 86 ? 12.186 -3.270 -31.614 1.00 89.38 86 GLU A O 1
ATOM 718 N N . ALA A 1 87 ? 10.371 -1.952 -31.501 1.00 89.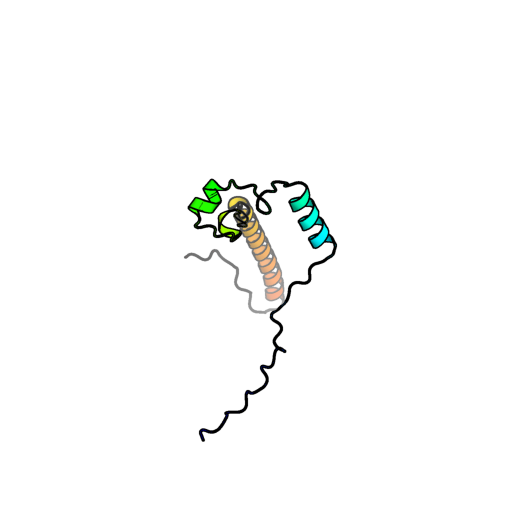25 87 ALA A N 1
ATOM 719 C CA . ALA A 1 87 ? 10.770 -1.096 -32.615 1.00 89.25 87 ALA A CA 1
ATOM 720 C C . ALA A 1 87 ? 12.075 -0.336 -32.319 1.00 89.25 87 ALA A C 1
ATOM 722 O O . ALA A 1 87 ? 12.962 -0.257 -33.180 1.00 89.25 87 ALA A O 1
ATOM 723 N N . ILE A 1 88 ? 12.228 0.175 -31.093 1.00 91.50 88 ILE A N 1
ATOM 724 C CA . ILE A 1 88 ? 13.447 0.854 -30.634 1.00 91.50 88 ILE A CA 1
ATOM 725 C C . ILE A 1 88 ? 14.630 -0.114 -30.628 1.00 91.50 88 ILE A C 1
ATOM 727 O O . ILE A 1 88 ? 15.694 0.217 -31.162 1.00 91.50 88 ILE A O 1
ATOM 731 N N . ILE A 1 89 ? 14.452 -1.317 -30.077 1.00 89.69 89 ILE A N 1
ATOM 732 C CA . ILE A 1 89 ? 15.494 -2.348 -30.053 1.00 89.69 89 ILE A CA 1
ATOM 733 C C . ILE A 1 89 ? 15.918 -2.681 -31.484 1.00 89.69 89 ILE A C 1
ATOM 735 O O . ILE A 1 89 ? 17.109 -2.675 -31.786 1.00 89.69 89 ILE A O 1
ATOM 739 N N . LEU A 1 90 ? 14.970 -2.894 -32.399 1.00 89.06 90 LEU A N 1
ATOM 740 C CA . LEU A 1 90 ? 1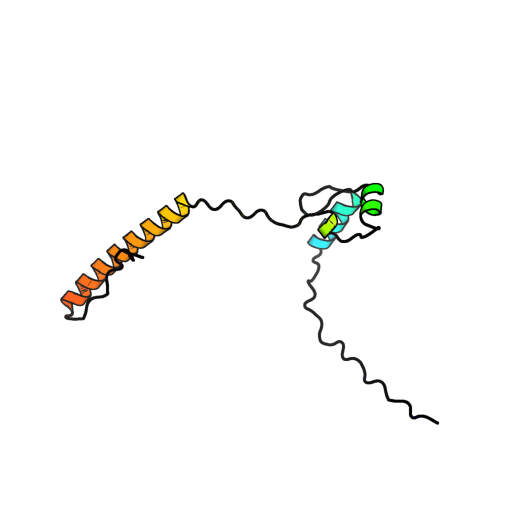5.272 -3.200 -33.795 1.00 89.06 90 LEU A CA 1
ATOM 741 C C . LEU A 1 90 ? 16.077 -2.080 -34.470 1.00 89.06 90 LEU A C 1
ATOM 743 O O . LEU A 1 90 ? 17.061 -2.351 -35.164 1.00 89.06 90 LEU A O 1
ATOM 747 N N . ALA A 1 91 ? 15.687 -0.821 -34.267 1.00 89.31 91 ALA A N 1
ATOM 748 C CA . ALA A 1 91 ? 16.399 0.331 -34.812 1.00 89.31 91 ALA A CA 1
ATOM 749 C C . ALA A 1 91 ? 17.823 0.447 -34.240 1.00 89.31 91 ALA A C 1
ATOM 751 O O . ALA A 1 91 ? 18.782 0.650 -34.995 1.00 89.31 91 ALA A O 1
ATOM 752 N N . ALA A 1 92 ? 17.979 0.262 -32.928 1.00 90.06 92 ALA A N 1
ATOM 753 C CA . ALA A 1 92 ? 19.270 0.278 -32.251 1.00 90.06 92 ALA A CA 1
ATOM 754 C C . ALA A 1 92 ? 20.176 -0.867 -32.731 1.00 90.06 92 ALA A C 1
ATOM 756 O O . ALA A 1 92 ? 21.324 -0.617 -33.101 1.00 90.06 92 ALA A O 1
ATOM 757 N N . THR A 1 93 ? 19.655 -2.093 -32.826 1.00 88.19 93 THR A N 1
ATOM 758 C CA . THR A 1 93 ? 20.386 -3.262 -33.336 1.00 88.19 93 THR A CA 1
ATOM 759 C C . THR A 1 93 ? 20.805 -3.064 -34.790 1.00 88.19 93 THR A C 1
ATOM 761 O O . THR A 1 93 ? 21.950 -3.349 -35.132 1.00 88.19 93 THR A O 1
ATOM 764 N N . ARG A 1 94 ? 19.941 -2.508 -35.654 1.00 88.62 94 ARG A N 1
ATOM 765 C CA . ARG A 1 94 ? 20.301 -2.176 -37.048 1.00 88.62 94 ARG A CA 1
ATOM 766 C C . ARG A 1 94 ? 21.444 -1.169 -37.114 1.00 88.62 94 ARG A C 1
ATOM 768 O O . ARG A 1 94 ? 22.398 -1.373 -37.865 1.00 88.62 94 ARG A O 1
ATOM 775 N N . LYS A 1 95 ? 21.362 -0.096 -36.323 1.00 90.50 95 LYS A N 1
ATOM 776 C CA . LYS A 1 95 ? 22.410 0.928 -36.254 1.00 90.50 95 LYS A CA 1
ATOM 777 C C . LYS A 1 95 ? 23.727 0.332 -35.753 1.00 90.50 95 LYS A C 1
ATOM 779 O O . LYS A 1 95 ? 24.770 0.589 -36.342 1.00 90.50 95 LYS A O 1
ATOM 784 N N . HIS A 1 96 ? 23.673 -0.496 -34.716 1.00 88.75 96 HIS A N 1
ATOM 785 C CA . HIS A 1 96 ? 24.845 -1.155 -34.150 1.00 88.75 96 HIS A CA 1
ATOM 786 C C . HIS A 1 96 ? 25.487 -2.136 -35.143 1.00 88.75 96 HIS A C 1
ATOM 788 O O . HIS A 1 96 ? 26.691 -2.085 -35.375 1.00 88.75 96 HIS A O 1
ATOM 794 N N . ASN A 1 97 ? 24.679 -2.950 -35.825 1.00 90.12 97 ASN A N 1
ATOM 795 C CA . ASN A 1 97 ? 25.150 -3.887 -36.845 1.00 90.12 97 ASN A CA 1
ATOM 796 C C . ASN A 1 97 ? 25.795 -3.189 -38.049 1.00 90.12 97 ASN A C 1
ATOM 798 O O . ASN A 1 97 ? 26.715 -3.746 -38.646 1.00 90.12 97 ASN A O 1
ATOM 802 N N . LYS A 1 98 ? 25.373 -1.963 -38.392 1.00 90.75 98 LYS A N 1
ATOM 803 C CA . LYS A 1 98 ? 26.061 -1.156 -39.409 1.00 90.75 98 LYS A CA 1
ATOM 804 C C . LYS A 1 98 ? 27.511 -0.867 -39.002 1.00 90.75 98 LYS A C 1
ATOM 806 O O . LYS A 1 98 ? 28.411 -1.109 -39.799 1.00 90.75 98 LYS A O 1
ATOM 811 N N . PHE A 1 99 ? 27.734 -0.432 -37.762 1.00 90.25 99 PHE A N 1
ATOM 812 C CA . PHE A 1 99 ? 29.082 -0.179 -37.245 1.00 90.25 99 PHE A CA 1
ATOM 813 C C . PHE A 1 99 ? 29.912 -1.461 -37.124 1.00 90.25 99 PHE A C 1
ATOM 815 O O . PHE A 1 99 ? 31.072 -1.476 -37.520 1.00 90.25 99 PHE A O 1
ATOM 822 N N . LEU A 1 100 ? 29.322 -2.561 -36.643 1.00 88.94 100 LEU A N 1
ATOM 823 C CA . LEU A 1 100 ? 30.024 -3.848 -36.556 1.00 88.94 100 LEU A CA 1
ATOM 824 C C . LEU A 1 100 ? 30.477 -4.348 -37.932 1.00 88.94 100 LEU A C 1
ATOM 826 O O . LEU A 1 100 ? 31.599 -4.830 -38.067 1.00 88.94 100 LEU A O 1
ATOM 830 N N . LYS A 1 101 ? 29.644 -4.166 -38.964 1.00 88.75 101 LYS A N 1
ATOM 831 C CA . LYS A 1 101 ? 29.989 -4.504 -40.350 1.00 88.75 101 LYS A CA 1
ATOM 832 C C . LYS A 1 101 ? 31.171 -3.682 -40.868 1.00 88.75 101 LYS A C 1
ATOM 834 O O . LYS A 1 101 ? 32.038 -4.239 -41.532 1.00 88.75 101 LYS A O 1
ATOM 839 N N . GLU A 1 102 ? 31.209 -2.384 -40.570 1.00 89.31 102 GLU A N 1
ATOM 840 C CA . GLU A 1 102 ? 32.321 -1.498 -40.951 1.00 89.31 102 GLU A CA 1
ATOM 841 C C . GLU A 1 102 ? 33.634 -1.879 -40.243 1.00 89.31 102 GLU A C 1
ATOM 843 O O . GLU A 1 102 ? 34.706 -1.735 -40.823 1.00 89.31 102 GLU A O 1
ATOM 848 N N . LEU A 1 103 ? 33.553 -2.432 -39.029 1.00 90.06 103 LEU A N 1
ATOM 849 C CA . LEU A 1 103 ? 34.701 -2.897 -38.242 1.00 90.06 103 LEU A CA 1
ATOM 850 C C . LEU A 1 103 ? 35.110 -4.356 -38.527 1.00 90.06 103 LEU A C 1
ATOM 852 O O . LE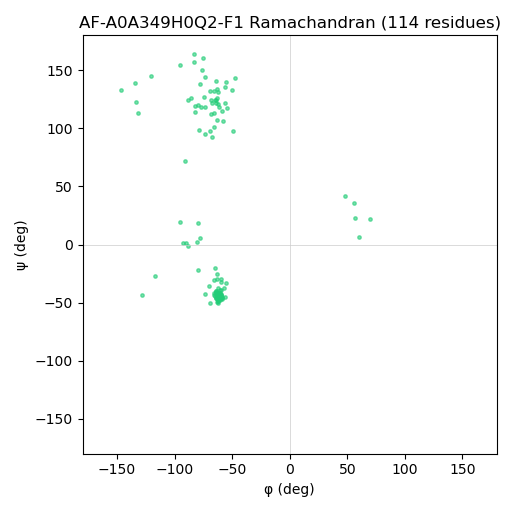U A 1 103 ? 36.068 -4.843 -37.931 1.00 90.06 103 LEU A O 1
ATOM 856 N N . GLY A 1 104 ? 34.397 -5.067 -39.408 1.00 86.50 104 GLY A N 1
ATOM 857 C CA . GLY A 1 104 ? 34.663 -6.478 -39.717 1.00 86.50 104 GLY A CA 1
ATOM 858 C C . GLY A 1 104 ? 34.329 -7.454 -38.578 1.00 86.50 104 GLY A C 1
ATOM 859 O O . GLY A 1 104 ? 34.867 -8.559 -38.541 1.00 86.50 104 GLY A O 1
ATOM 860 N N . LEU A 1 105 ? 33.461 -7.056 -37.644 1.00 85.44 105 LEU A N 1
ATOM 861 C CA . LEU A 1 105 ? 33.065 -7.838 -36.470 1.00 85.44 105 LEU A CA 1
ATOM 862 C C . LEU A 1 105 ? 31.755 -8.619 -36.712 1.00 85.44 105 LEU A C 1
ATOM 864 O O . LEU A 1 105 ? 30.935 -8.212 -37.541 1.00 85.44 105 LEU A O 1
ATOM 868 N N . PRO A 1 106 ? 31.525 -9.737 -35.991 1.00 83.25 106 PRO A N 1
ATOM 869 C CA . PRO A 1 106 ? 30.291 -10.511 -36.108 1.00 83.25 106 PRO A CA 1
ATOM 870 C C . PRO A 1 106 ? 29.071 -9.695 -35.662 1.00 83.25 106 PRO A C 1
ATOM 872 O O . PRO A 1 106 ? 29.129 -8.946 -34.690 1.00 83.25 106 PRO A O 1
ATOM 875 N N . LEU A 1 107 ? 27.959 -9.856 -36.381 1.00 85.50 107 LEU A N 1
ATOM 876 C CA . LEU A 1 107 ? 26.724 -9.103 -36.156 1.00 85.50 107 LEU A CA 1
ATOM 877 C C . LEU A 1 107 ? 25.958 -9.611 -34.929 1.00 85.50 107 LEU A C 1
ATOM 879 O O . LEU A 1 107 ? 25.968 -10.804 -34.624 1.00 85.50 107 LEU A O 1
ATOM 883 N N . LEU A 1 108 ? 25.219 -8.712 -34.278 1.00 81.88 108 LEU A N 1
ATOM 884 C CA . LEU A 1 108 ? 24.276 -9.080 -33.228 1.00 81.88 108 LEU A CA 1
ATOM 885 C C . LEU A 1 108 ? 23.027 -9.747 -33.824 1.00 81.88 108 LEU A C 1
ATOM 887 O O . LEU A 1 108 ? 22.557 -9.319 -34.890 1.00 81.88 108 LEU A O 1
ATOM 891 N N . PRO A 1 109 ? 22.449 -10.747 -33.129 1.00 79.00 109 PRO A N 1
ATOM 892 C CA . PRO A 1 109 ? 21.198 -11.362 -33.543 1.00 79.00 109 PRO A CA 1
ATOM 893 C C . PRO A 1 109 ? 20.083 -10.314 -33.535 1.00 79.00 109 PRO A C 1
ATOM 895 O O . PRO A 1 109 ? 19.914 -9.566 -32.571 1.00 79.00 109 PRO A O 1
ATOM 898 N N . SER A 1 110 ? 19.316 -10.256 -34.622 1.00 69.50 110 SER A N 1
ATOM 899 C CA . SER A 1 110 ? 18.105 -9.440 -34.645 1.00 69.50 110 SER A CA 1
ATOM 900 C C . SER A 1 110 ? 17.078 -10.085 -33.713 1.00 69.50 110 SER A C 1
ATOM 902 O O . SER A 1 110 ? 16.846 -11.290 -33.844 1.00 69.50 110 SER A O 1
ATOM 904 N N . PRO A 1 111 ? 16.429 -9.326 -32.814 1.00 66.44 111 PRO A N 1
ATOM 905 C CA . PRO A 1 111 ? 15.235 -9.803 -32.137 1.00 66.44 111 PRO A CA 1
ATOM 906 C C . PRO A 1 111 ? 14.140 -9.914 -33.200 1.00 66.44 111 PRO A C 1
ATOM 908 O O . PRO A 1 111 ? 13.537 -8.928 -33.607 1.00 66.44 111 PRO A O 1
ATOM 911 N N . GLY A 1 112 ? 14.009 -11.103 -33.782 1.00 62.50 112 GLY A N 1
ATOM 912 C CA . GLY A 1 112 ? 12.863 -11.473 -34.602 1.00 62.50 112 GLY A CA 1
ATOM 913 C C . GLY A 1 112 ? 11.717 -11.941 -33.705 1.00 62.50 112 GLY A C 1
ATOM 914 O O . 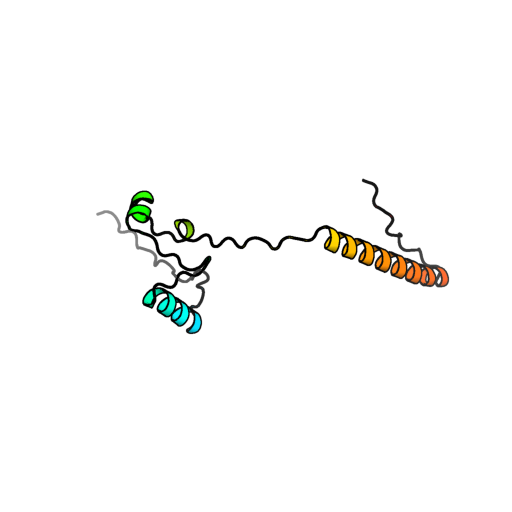GLY A 1 112 ? 11.962 -12.260 -32.535 1.00 62.50 112 GLY A O 1
ATOM 915 N N . PRO A 1 113 ? 10.484 -12.008 -34.232 1.00 58.19 113 PRO A N 1
ATOM 916 C CA . PRO A 1 113 ? 9.356 -12.523 -33.471 1.00 58.19 113 PRO A CA 1
ATOM 917 C C . PRO A 1 113 ? 9.694 -13.937 -32.990 1.00 58.19 113 PRO A C 1
ATOM 919 O O . PRO A 1 113 ? 10.011 -14.815 -33.796 1.00 58.19 113 PRO A O 1
ATOM 922 N N . LYS A 1 114 ? 9.659 -14.159 -31.672 1.00 57.03 114 LYS A N 1
ATOM 923 C CA . LYS A 1 114 ? 9.715 -15.512 -31.117 1.00 57.03 114 LYS A CA 1
ATOM 924 C C . LYS A 1 114 ? 8.397 -16.192 -31.472 1.00 57.03 114 LYS A C 1
ATOM 926 O O . LYS A 1 114 ? 7.388 -15.972 -30.813 1.00 57.03 114 LYS A O 1
ATOM 931 N N . THR A 1 115 ? 8.405 -16.981 -32.538 1.00 49.78 115 THR A N 1
ATOM 932 C CA . THR A 1 115 ? 7.374 -17.992 -32.774 1.00 49.78 115 THR A CA 1
ATOM 933 C C . THR A 1 115 ? 7.422 -18.993 -31.622 1.00 49.78 115 THR A C 1
ATOM 935 O O . THR A 1 115 ? 8.472 -19.600 -31.397 1.00 49.78 115 THR A O 1
ATOM 938 N N . LEU A 1 116 ? 6.318 -19.085 -30.875 1.00 39.62 116 LEU A N 1
ATOM 939 C CA . LEU A 1 116 ? 6.031 -20.187 -29.953 1.00 39.62 116 LEU A CA 1
ATOM 940 C C . LEU A 1 116 ? 5.792 -21.482 -30.734 1.00 39.62 116 LEU A C 1
ATOM 942 O O . LEU A 1 116 ? 5.201 -21.392 -31.835 1.00 39.62 116 LEU A O 1
#

Mean predicted aligned error: 15.29 Å

Sequence (116 aa):
MPHLQQDKPYDRTKTARQNQLTEEHIAKIVDTYQFRKQVERYSRRVEIKEIETNDYNLNISRYVSTAVSEPEIDLAATHGELVEIEAIILAATRKHNKFLKELGLPLLPSPGPKTL

Radius of gyration: 31.0 Å; Cα contacts (8 Å, |Δi|>4): 44; chains: 1; bounding box: 60×46×88 Å